Protein AF-A0A7C5RV62-F1 (afdb_monomer_lite)

Secondary structure (DSSP, 8-state):
--SPP---SSHHHHHHHHHHHHHHHHHH-TTEEEEEEEETT--BS---GGGBPPP-S-HHHHHHHB-SSB--TT-HHHHHHHTTTS-TTGGGSPTT--HHHHHHTT---B--HHHHT--EEEEEE-TTS-EEEEEEEEEEETTEEEEEEEEEEEPP-

Foldseek 3Di:
DVVDAADDPCLVVCAVVVQVVFVVVCVVPVQWPWKFFAFLLQFGSYTHQQQCDDDDVPCVCNVRNHDHRDHDNVDLVQNCLQCWPQDPLSSVADRVDDPVNSVVSVGDFFDDPVQQPTKDWDWDQDPVRFIKIKIWGFDDDPRGTGTIIMIMGTDDD

Sequence (157 aa):
FQPPKYATAYDAVVDLALSEEMEAVLRKEPRLVFALPIDLNTYAPMHNRAFCKDWTGIPERDLVGNRVKRFFWDQRVLVRGARVGLGATAERLPNMATRQQFLEAGCDLRESPRQREQFLVQTYARDTGEVMTVITVPLFVKGQRWGAALVGWKEEA

Organism: Thermomicrobium roseum (NCBI:txid500)

pLDDT: mean 93.65, std 6.75, range [48.12, 98.44]

Structure (mmCIF, N/CA/C/O backbone):
data_AF-A0A7C5RV62-F1
#
_entry.id   AF-A0A7C5RV62-F1
#
loop_
_atom_site.group_PDB
_atom_site.id
_atom_site.type_symbol
_atom_site.label_atom_id
_atom_site.label_alt_id
_atom_site.label_comp_id
_atom_site.label_asym_id
_atom_site.label_entity_id
_atom_site.label_seq_id
_atom_site.pdbx_PDB_ins_code
_atom_site.Cartn_x
_atom_site.Cartn_y
_atom_site.Cartn_z
_atom_site.occupancy
_atom_site.B_iso_or_equiv
_atom_site.auth_seq_id
_atom_site.auth_comp_id
_atom_site.auth_asym_id
_atom_site.auth_atom_id
_atom_site.pdbx_PDB_model_num
ATOM 1 N N . PHE A 1 1 ? 15.338 -14.639 -5.251 1.00 75.44 1 PHE A N 1
ATOM 2 C CA . PHE A 1 1 ? 14.916 -13.388 -5.911 1.00 75.44 1 PHE A CA 1
ATOM 3 C C . PHE A 1 1 ? 15.325 -12.221 -5.023 1.00 75.44 1 PHE A C 1
ATOM 5 O O . PHE A 1 1 ? 15.121 -12.317 -3.816 1.00 75.44 1 PHE A O 1
ATOM 12 N N . GLN A 1 2 ? 15.949 -11.182 -5.578 1.00 81.06 2 GLN A N 1
ATOM 13 C CA . GLN A 1 2 ? 16.294 -9.963 -4.844 1.00 81.06 2 GLN A CA 1
ATOM 14 C C . GLN A 1 2 ? 15.475 -8.804 -5.425 1.00 81.06 2 GLN A C 1
ATOM 16 O O . GLN A 1 2 ? 15.558 -8.574 -6.630 1.00 81.06 2 GLN A O 1
ATOM 21 N N . PRO A 1 3 ? 14.684 -8.083 -4.606 1.00 84.56 3 PRO A N 1
ATOM 22 C CA . PRO A 1 3 ? 14.396 -8.321 -3.179 1.00 84.56 3 PRO A CA 1
ATOM 23 C C . PRO A 1 3 ? 13.580 -9.611 -2.941 1.00 84.56 3 PRO A C 1
ATOM 25 O O . PRO A 1 3 ? 12.920 -10.061 -3.866 1.00 84.56 3 PRO A O 1
ATOM 28 N N . PRO A 1 4 ? 13.586 -10.217 -1.739 1.00 91.75 4 PRO A N 1
ATOM 29 C CA . PRO A 1 4 ? 12.868 -11.468 -1.453 1.00 91.75 4 PRO A CA 1
ATOM 30 C C . PRO A 1 4 ? 11.357 -11.407 -1.734 1.00 91.75 4 PRO A C 1
ATOM 32 O O . PRO A 1 4 ? 10.736 -10.341 -1.682 1.00 91.75 4 PRO A O 1
ATOM 35 N N . LYS A 1 5 ? 10.770 -12.580 -2.016 1.00 93.25 5 LYS A N 1
ATOM 36 C CA . LYS A 1 5 ? 9.319 -12.774 -2.139 1.00 93.25 5 LYS A CA 1
ATOM 37 C C . LYS A 1 5 ? 8.742 -13.343 -0.846 1.00 93.25 5 LYS A C 1
ATOM 39 O O . LYS A 1 5 ? 9.375 -14.178 -0.206 1.00 93.25 5 LYS A O 1
ATOM 44 N N . TYR A 1 6 ? 7.541 -12.907 -0.500 1.00 95.75 6 TYR A N 1
ATOM 45 C CA . TYR A 1 6 ? 6.823 -13.279 0.712 1.00 95.75 6 TYR A CA 1
ATOM 46 C C . TYR A 1 6 ? 5.426 -13.779 0.362 1.00 95.75 6 TYR A C 1
ATOM 48 O O . TYR A 1 6 ? 4.915 -13.502 -0.719 1.00 95.75 6 TYR A O 1
ATOM 56 N N . ALA A 1 7 ? 4.816 -14.500 1.292 1.00 96.12 7 ALA A N 1
ATOM 57 C CA . ALA A 1 7 ? 3.439 -14.949 1.188 1.00 96.12 7 ALA A CA 1
ATOM 58 C C . ALA A 1 7 ? 2.727 -14.730 2.523 1.00 96.12 7 ALA A C 1
ATOM 60 O O . ALA A 1 7 ? 3.362 -14.642 3.579 1.00 96.12 7 ALA A O 1
ATOM 61 N N . THR A 1 8 ? 1.402 -14.662 2.476 1.00 94.94 8 THR A N 1
ATOM 62 C CA . THR A 1 8 ? 0.549 -14.679 3.668 1.00 94.94 8 THR A CA 1
ATOM 63 C C . THR A 1 8 ? -0.415 -15.854 3.571 1.00 94.94 8 THR A C 1
ATOM 65 O O . THR A 1 8 ? -0.562 -16.466 2.522 1.00 94.94 8 THR A O 1
ATOM 68 N N . ALA A 1 9 ? -1.123 -16.177 4.652 1.00 95.56 9 ALA A N 1
ATOM 69 C CA . ALA A 1 9 ? -2.121 -17.249 4.607 1.00 95.56 9 ALA A CA 1
ATOM 70 C C . ALA A 1 9 ? -3.317 -16.948 3.676 1.00 95.56 9 ALA A C 1
ATOM 72 O O . ALA A 1 9 ? -4.103 -17.845 3.392 1.00 95.56 9 ALA A O 1
ATOM 73 N N . TYR A 1 10 ? -3.493 -15.693 3.245 1.00 94.06 10 TYR A N 1
ATOM 74 C CA . TYR A 1 10 ? -4.666 -15.251 2.486 1.00 94.06 10 TYR A CA 1
ATOM 75 C C . TYR A 1 10 ? -4.347 -14.784 1.066 1.00 94.06 10 TYR A C 1
ATOM 77 O O . TYR A 1 10 ? -5.269 -14.598 0.27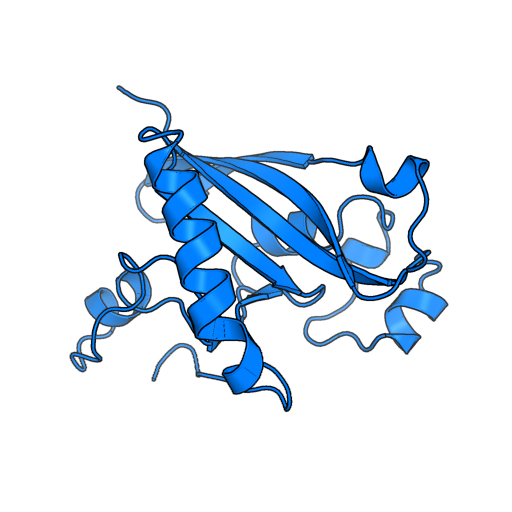7 1.00 94.06 10 TYR A O 1
ATOM 85 N N . ASP A 1 11 ? -3.085 -14.520 0.733 1.00 94.75 11 ASP A N 1
ATOM 86 C CA . ASP A 1 11 ? -2.759 -13.782 -0.484 1.00 94.75 11 ASP A CA 1
ATOM 87 C C . ASP A 1 11 ? -3.095 -14.554 -1.763 1.00 94.75 11 ASP A C 1
ATOM 89 O O . ASP A 1 11 ? -3.642 -13.954 -2.681 1.00 94.75 11 ASP A O 1
ATOM 93 N N . ALA A 1 12 ? -2.864 -15.867 -1.796 1.00 94.88 12 ALA A N 1
ATOM 94 C CA . ALA A 1 12 ? -3.232 -16.739 -2.914 1.00 94.88 12 ALA A CA 1
ATOM 95 C C . ALA A 1 12 ? -4.750 -16.794 -3.174 1.00 94.88 12 ALA A C 1
ATOM 97 O O . ALA A 1 12 ? -5.183 -17.168 -4.258 1.00 94.88 12 ALA A O 1
ATOM 98 N N . VAL A 1 13 ? -5.573 -16.432 -2.183 1.00 95.75 13 VAL A N 1
ATOM 99 C CA . VAL A 1 13 ? -7.038 -16.403 -2.321 1.00 95.75 13 VAL A CA 1
ATOM 100 C C . VAL A 1 13 ? -7.511 -15.100 -2.974 1.00 95.75 13 VAL A C 1
ATOM 102 O O . VAL A 1 13 ? -8.597 -15.060 -3.547 1.00 95.75 13 VAL A O 1
ATOM 105 N N . VAL A 1 14 ? -6.723 -14.023 -2.883 1.00 94.12 14 VAL A N 1
ATOM 106 C CA . VAL A 1 14 ? -7.161 -12.674 -3.279 1.00 94.12 14 VAL A CA 1
ATOM 107 C C . VAL A 1 14 ? -6.341 -12.055 -4.404 1.00 94.12 14 VAL A C 1
ATOM 109 O O . VAL A 1 14 ? -6.817 -11.117 -5.034 1.00 94.12 14 VAL A O 1
ATOM 112 N N . ASP A 1 15 ? -5.122 -12.524 -4.661 1.00 94.81 15 ASP A N 1
ATOM 113 C CA . ASP A 1 15 ? -4.173 -11.840 -5.541 1.00 94.81 15 ASP A CA 1
ATOM 114 C C . ASP A 1 15 ? -4.662 -11.690 -6.988 1.00 94.81 15 ASP A C 1
ATOM 116 O O . ASP A 1 15 ? -4.567 -10.591 -7.531 1.00 94.81 15 ASP A O 1
ATOM 120 N N . LEU A 1 16 ? -5.234 -12.732 -7.593 1.00 94.94 16 LEU A N 1
ATOM 121 C CA . LEU A 1 16 ? -5.758 -12.688 -8.960 1.00 94.94 16 LEU A CA 1
ATOM 122 C C . LEU A 1 16 ? -6.976 -11.769 -9.079 1.00 94.94 16 LEU A C 1
ATOM 124 O O . LEU A 1 16 ? -7.033 -10.944 -9.990 1.00 94.94 16 LEU A O 1
ATOM 128 N N . ALA A 1 17 ? -7.921 -11.876 -8.142 1.00 96.12 17 ALA A N 1
ATOM 129 C CA . ALA A 1 17 ? -9.116 -11.035 -8.129 1.00 96.12 17 ALA A CA 1
ATOM 130 C C . ALA A 1 17 ? -8.747 -9.557 -7.925 1.00 96.12 17 ALA A C 1
ATOM 132 O O . ALA A 1 17 ? -9.182 -8.698 -8.685 1.00 96.12 17 ALA A O 1
ATOM 133 N N . LEU A 1 18 ? -7.871 -9.263 -6.958 1.00 95.38 18 LEU A N 1
ATOM 134 C CA . LEU A 1 18 ? -7.352 -7.911 -6.745 1.00 95.38 18 LEU A CA 1
ATOM 135 C C . LEU A 1 18 ? -6.558 -7.406 -7.955 1.00 95.38 18 LEU A C 1
ATOM 137 O O . LEU A 1 18 ? -6.646 -6.225 -8.278 1.00 95.38 18 LEU A O 1
ATOM 141 N N . SER A 1 19 ? -5.809 -8.281 -8.633 1.00 96.12 19 SER A N 1
ATOM 142 C CA . SER A 1 19 ? -5.106 -7.943 -9.874 1.00 96.12 19 SER A CA 1
ATOM 143 C C . SER A 1 19 ? -6.051 -7.440 -10.947 1.00 96.12 19 SER A C 1
ATOM 145 O O . SER A 1 19 ? -5.852 -6.338 -11.455 1.00 96.12 19 SER A O 1
ATOM 147 N N . GLU A 1 20 ? -7.129 -8.167 -11.223 1.00 97.62 20 GLU A N 1
ATOM 148 C CA . GLU A 1 20 ? -8.088 -7.738 -12.238 1.00 97.62 20 GLU A CA 1
ATOM 149 C C . GLU A 1 20 ? -8.781 -6.414 -11.878 1.00 97.62 20 GLU A C 1
ATOM 151 O O . GLU A 1 20 ? -8.958 -5.563 -12.752 1.00 97.62 20 GLU A O 1
ATOM 156 N N . GLU A 1 21 ? -9.092 -6.182 -10.600 1.00 97.38 21 GLU A N 1
ATOM 157 C CA . GLU A 1 21 ? -9.661 -4.905 -10.148 1.00 97.38 21 GLU A CA 1
ATOM 158 C C . GLU A 1 21 ? -8.690 -3.732 -10.351 1.00 97.38 21 GLU A C 1
ATOM 160 O O . GLU A 1 21 ? -9.076 -2.676 -10.858 1.00 97.38 21 GLU A O 1
ATOM 165 N N . MET A 1 22 ? -7.407 -3.901 -10.017 1.00 97.69 22 MET A N 1
ATOM 166 C CA . MET A 1 22 ? -6.408 -2.844 -10.224 1.00 97.69 22 MET A CA 1
ATOM 167 C C . MET A 1 22 ? -6.142 -2.587 -11.711 1.00 97.69 22 MET A C 1
ATOM 169 O O . MET A 1 22 ? -5.877 -1.455 -12.112 1.00 97.69 22 MET A O 1
ATOM 173 N N . GLU A 1 23 ? -6.238 -3.613 -12.552 1.00 97.81 23 GLU A N 1
ATOM 174 C CA . GLU A 1 23 ? -6.173 -3.475 -14.010 1.00 97.81 23 GLU A CA 1
ATOM 175 C C . GLU A 1 23 ? -7.394 -2.723 -14.554 1.00 97.81 23 GLU A C 1
ATOM 177 O O . GLU A 1 23 ? -7.259 -1.872 -15.433 1.00 97.81 23 GLU A O 1
ATOM 182 N N . ALA A 1 24 ? -8.583 -2.972 -14.000 1.00 97.81 24 ALA A N 1
ATOM 183 C CA . ALA A 1 24 ? -9.789 -2.227 -14.343 1.00 97.81 24 ALA A CA 1
ATOM 184 C C . ALA A 1 24 ? -9.664 -0.733 -14.008 1.00 97.81 24 ALA A C 1
ATOM 186 O O . ALA A 1 24 ? -10.168 0.096 -14.767 1.00 97.81 24 ALA A O 1
ATOM 187 N N . VAL A 1 25 ? -8.968 -0.382 -12.922 1.00 97.50 25 VAL A N 1
ATOM 188 C CA . VAL A 1 25 ? -8.642 1.015 -12.592 1.00 97.50 25 VAL A CA 1
ATO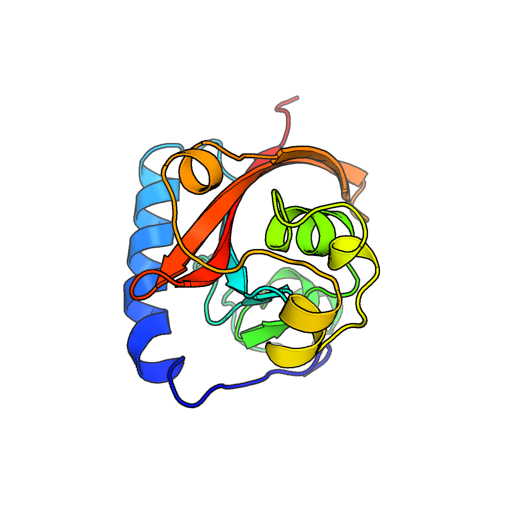M 189 C C . VAL A 1 25 ? -7.760 1.642 -13.675 1.00 97.50 25 VAL A C 1
ATOM 191 O O . VAL A 1 25 ? -8.091 2.721 -14.162 1.00 97.50 25 VAL A O 1
ATOM 194 N N . LEU A 1 26 ? -6.702 0.955 -14.121 1.00 97.19 26 LEU A N 1
ATOM 195 C CA . LEU A 1 26 ? -5.830 1.467 -15.190 1.00 97.19 26 LEU A CA 1
ATOM 196 C C . LEU A 1 26 ? -6.556 1.619 -16.531 1.00 97.19 26 LEU A C 1
ATOM 198 O O . LEU A 1 26 ? -6.316 2.577 -17.257 1.00 97.19 26 LEU A O 1
ATOM 202 N N . ARG A 1 27 ? -7.488 0.715 -16.855 1.00 97.25 27 ARG A N 1
ATOM 203 C CA . ARG A 1 27 ? -8.306 0.838 -18.074 1.00 97.25 27 ARG A CA 1
ATOM 204 C C . ARG A 1 27 ? -9.211 2.073 -18.062 1.00 97.25 27 ARG A C 1
ATOM 206 O O . ARG A 1 27 ? -9.530 2.585 -19.129 1.00 97.25 27 ARG A O 1
ATOM 213 N N . LYS A 1 28 ? -9.645 2.534 -16.883 1.00 97.31 28 LYS A N 1
ATOM 214 C CA . LYS A 1 28 ? -10.512 3.718 -16.736 1.00 97.31 28 LYS A CA 1
ATOM 215 C C . LYS A 1 28 ? -9.745 5.035 -16.820 1.00 97.31 28 LYS A C 1
ATOM 217 O O . LYS A 1 28 ? -10.315 6.020 -17.270 1.00 97.31 28 LYS A O 1
ATOM 222 N N . GLU A 1 29 ? -8.487 5.055 -16.392 1.00 96.00 29 GLU A N 1
ATOM 223 C CA . GLU A 1 29 ? -7.624 6.235 -16.456 1.00 96.00 29 GLU A CA 1
ATOM 224 C C . GLU A 1 29 ? -6.240 5.837 -16.996 1.00 96.00 29 GLU A C 1
ATOM 226 O O . GLU A 1 29 ? -5.354 5.469 -16.219 1.00 96.00 29 GLU A O 1
ATOM 231 N N . PRO A 1 30 ? -6.041 5.905 -18.327 1.00 91.38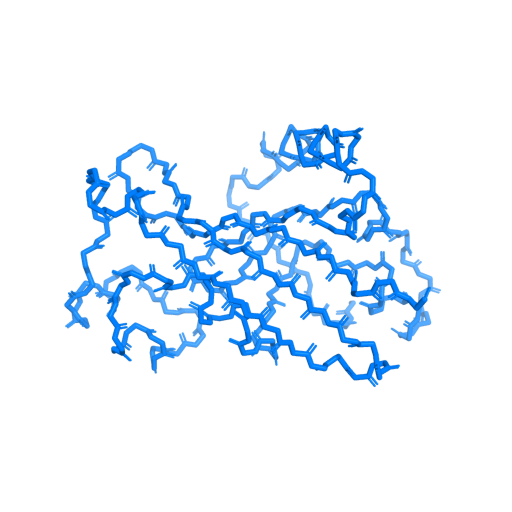 30 PRO A N 1
ATOM 232 C CA . PRO A 1 30 ? -4.800 5.487 -18.978 1.00 91.38 30 PRO A CA 1
ATOM 233 C C . PRO A 1 30 ? -3.552 6.281 -18.570 1.00 91.38 30 PRO A C 1
ATOM 235 O O . PRO A 1 30 ? -2.440 5.824 -18.830 1.00 91.38 30 PRO A O 1
ATOM 238 N N . ARG A 1 31 ? -3.705 7.452 -17.933 1.00 93.44 31 ARG A N 1
ATOM 239 C CA . ARG A 1 31 ? -2.569 8.231 -17.406 1.00 93.44 31 ARG A CA 1
ATOM 240 C C . ARG A 1 31 ? -1.970 7.621 -16.138 1.00 93.44 31 ARG A C 1
ATOM 242 O O . ARG A 1 31 ? -0.851 7.966 -15.754 1.00 93.44 31 ARG A O 1
ATOM 249 N N . LEU A 1 32 ? -2.692 6.718 -15.469 1.00 96.00 32 LEU A N 1
ATOM 250 C CA . LEU A 1 32 ? -2.155 5.994 -14.323 1.00 96.00 32 LEU A CA 1
ATOM 251 C C . LEU A 1 32 ? -1.077 5.005 -14.774 1.00 96.00 32 LEU A C 1
ATOM 253 O O . LEU A 1 32 ? -1.272 4.176 -15.657 1.00 96.00 32 LEU A O 1
ATOM 257 N N . VAL A 1 33 ? 0.058 5.049 -14.088 1.00 94.75 33 VAL A N 1
ATOM 258 C CA . VAL A 1 33 ? 1.168 4.107 -14.252 1.00 94.75 33 VAL A CA 1
ATOM 259 C C . VAL A 1 33 ? 0.918 2.829 -13.450 1.00 94.75 33 VAL A C 1
ATOM 261 O O . VAL A 1 33 ? 1.346 1.749 -13.856 1.00 94.75 33 VAL A O 1
ATOM 264 N N . PHE A 1 34 ? 0.260 2.936 -12.293 1.00 95.81 34 PHE A N 1
ATOM 265 C CA . PHE A 1 34 ? -0.083 1.787 -11.456 1.00 95.81 34 PHE A CA 1
ATOM 266 C C . PHE A 1 34 ? -1.270 2.069 -10.529 1.00 95.81 34 PHE A C 1
ATOM 268 O O . PHE A 1 34 ? -1.540 3.218 -10.174 1.00 95.81 34 PHE A O 1
ATOM 275 N N . ALA A 1 35 ? -1.918 0.988 -10.098 1.00 97.69 35 ALA A N 1
ATOM 276 C CA . ALA A 1 35 ? -2.880 0.915 -9.010 1.00 97.69 35 ALA A CA 1
ATOM 277 C C . ALA A 1 35 ? -2.485 -0.266 -8.106 1.00 97.69 35 ALA A C 1
ATOM 279 O O . ALA A 1 35 ? -2.316 -1.391 -8.577 1.00 97.69 35 ALA A O 1
ATOM 280 N N . LEU A 1 36 ? -2.265 -0.008 -6.818 1.00 97.56 36 LEU A N 1
ATOM 281 C CA . LEU A 1 36 ? -1.624 -0.966 -5.921 1.00 97.56 36 LEU A CA 1
ATOM 282 C C . LEU A 1 36 ? -2.222 -0.910 -4.509 1.00 97.56 36 LEU A C 1
ATOM 284 O O . LEU A 1 36 ? -2.137 0.132 -3.864 1.00 97.56 36 LEU A O 1
ATOM 288 N N . PRO A 1 37 ? -2.772 -2.012 -3.983 1.00 97.62 37 PRO A N 1
ATOM 289 C CA . PRO A 1 37 ? -3.028 -2.178 -2.562 1.00 97.62 37 PRO A CA 1
ATOM 290 C C . PRO A 1 37 ? -1.769 -2.672 -1.833 1.00 97.62 37 PRO A C 1
ATOM 292 O O . PRO A 1 37 ? -1.136 -3.641 -2.254 1.00 97.62 37 PRO A O 1
ATOM 295 N N . ILE A 1 38 ? -1.439 -2.037 -0.708 1.00 98.12 38 ILE A N 1
ATOM 296 C CA . ILE A 1 38 ? -0.375 -2.463 0.210 1.00 98.12 38 ILE A CA 1
ATOM 297 C C . ILE A 1 38 ? -0.860 -2.479 1.658 1.00 98.12 38 ILE A C 1
ATOM 299 O O . ILE A 1 38 ? -1.666 -1.634 2.043 1.00 98.12 38 ILE A O 1
ATOM 303 N N . ASP A 1 39 ? -0.345 -3.394 2.477 1.00 97.88 39 ASP A N 1
ATOM 304 C CA . ASP A 1 39 ? -0.652 -3.416 3.912 1.00 97.88 39 ASP A CA 1
ATOM 305 C C . ASP A 1 39 ? 0.064 -2.282 4.691 1.00 97.88 39 ASP A C 1
ATOM 307 O O . ASP A 1 39 ? 0.858 -1.516 4.136 1.00 97.88 39 ASP A O 1
ATOM 311 N N . LEU A 1 40 ? -0.184 -2.168 6.002 1.00 98.00 40 LEU A N 1
ATOM 312 C CA . LEU A 1 40 ? 0.467 -1.172 6.882 1.00 98.00 40 LEU A CA 1
ATOM 313 C C . LEU A 1 40 ? 2.004 -1.268 6.959 1.00 98.00 40 LEU A C 1
ATOM 315 O O . LEU A 1 40 ? 2.664 -0.336 7.433 1.00 98.00 40 LEU A O 1
ATOM 319 N N . ASN A 1 41 ? 2.572 -2.390 6.523 1.00 97.69 41 ASN A N 1
ATOM 320 C CA . ASN A 1 41 ? 4.003 -2.649 6.436 1.00 97.69 41 ASN A CA 1
ATOM 321 C C . ASN A 1 41 ? 4.525 -2.575 5.000 1.00 97.69 41 ASN A C 1
ATOM 323 O O . ASN A 1 41 ? 5.702 -2.860 4.782 1.00 97.69 41 ASN A O 1
ATOM 327 N N . THR A 1 42 ? 3.696 -2.132 4.050 1.00 97.44 42 THR A N 1
ATOM 328 C CA . THR A 1 42 ? 3.964 -2.022 2.610 1.00 97.44 42 THR A CA 1
ATOM 329 C C . THR A 1 42 ? 4.082 -3.354 1.863 1.00 97.44 42 THR A C 1
ATOM 331 O O . THR A 1 42 ? 4.690 -3.406 0.795 1.00 97.44 42 THR A O 1
ATOM 334 N N . TYR A 1 43 ? 3.509 -4.439 2.388 1.00 97.62 43 TYR A N 1
ATOM 335 C CA . TYR A 1 43 ? 3.392 -5.694 1.647 1.00 97.62 43 TYR A CA 1
ATOM 336 C C . TYR A 1 43 ? 2.407 -5.544 0.490 1.00 97.62 43 TYR A C 1
ATOM 338 O O . TYR A 1 43 ? 1.250 -5.191 0.717 1.00 97.62 43 TYR A O 1
ATOM 346 N N . ALA A 1 44 ? 2.834 -5.884 -0.725 1.00 97.06 44 ALA A N 1
ATOM 347 C CA . ALA A 1 44 ? 1.955 -6.005 -1.882 1.00 97.06 44 ALA A CA 1
ATOM 348 C C . ALA A 1 44 ? 1.680 -7.483 -2.218 1.00 97.06 44 ALA A C 1
ATOM 350 O O . ALA A 1 44 ? 2.589 -8.175 -2.697 1.00 97.06 44 ALA A O 1
ATOM 351 N N . PRO A 1 45 ? 0.441 -7.980 -2.030 1.00 96.50 45 PRO A N 1
ATOM 352 C CA . PRO A 1 45 ? 0.079 -9.356 -2.377 1.00 96.50 45 PRO A CA 1
ATOM 353 C C . PRO A 1 45 ? -0.026 -9.582 -3.892 1.00 96.50 45 PRO A C 1
ATOM 355 O O . PRO A 1 45 ? 0.111 -10.714 -4.347 1.00 96.50 45 PRO A O 1
ATOM 358 N N . MET A 1 46 ? -0.262 -8.522 -4.668 1.00 95.94 46 MET A N 1
ATOM 359 C CA . MET A 1 46 ? -0.328 -8.519 -6.130 1.00 95.94 46 MET A CA 1
ATOM 360 C C . MET A 1 46 ? 0.304 -7.232 -6.685 1.00 95.94 46 MET A C 1
ATOM 362 O O . MET A 1 46 ? 0.684 -6.346 -5.921 1.00 95.94 46 MET A O 1
ATOM 366 N N . HIS A 1 47 ? 0.419 -7.119 -8.007 1.00 96.50 47 HIS A N 1
ATOM 367 C CA . HIS A 1 47 ? 0.640 -5.842 -8.690 1.00 96.50 47 HIS A CA 1
ATOM 368 C C . HIS A 1 47 ? -0.040 -5.884 -10.071 1.00 96.50 47 HIS A C 1
ATOM 370 O O . HIS A 1 47 ? -0.405 -6.962 -10.538 1.00 96.50 47 HIS A O 1
ATOM 376 N N . ASN A 1 48 ? -0.222 -4.731 -10.727 1.00 96.75 48 ASN A N 1
ATOM 377 C CA . ASN A 1 48 ? -0.593 -4.677 -12.147 1.00 96.75 48 ASN A CA 1
ATOM 378 C C . ASN A 1 48 ? 0.311 -5.568 -13.015 1.00 96.75 48 ASN A C 1
ATOM 380 O O . ASN A 1 48 ? 1.514 -5.670 -12.756 1.00 96.75 48 ASN A O 1
ATOM 384 N N . ARG A 1 49 ? -0.238 -6.118 -14.103 1.00 95.69 49 ARG A N 1
ATOM 385 C CA . ARG A 1 49 ? 0.414 -7.072 -15.023 1.00 95.69 49 ARG A CA 1
ATOM 386 C C . ARG A 1 49 ? 1.746 -6.572 -15.577 1.00 95.69 49 ARG A C 1
ATOM 388 O O . ARG A 1 49 ? 2.663 -7.360 -15.815 1.00 95.69 49 ARG A O 1
ATOM 395 N N . ALA A 1 50 ? 1.875 -5.259 -15.772 1.00 94.31 50 ALA A N 1
ATOM 396 C CA . ALA A 1 50 ? 3.120 -4.628 -16.207 1.00 94.31 50 ALA A CA 1
ATOM 397 C C . ALA A 1 50 ? 4.304 -4.920 -15.262 1.00 94.31 50 ALA A C 1
ATOM 399 O O . ALA A 1 50 ? 5.441 -4.984 -15.722 1.00 94.31 50 ALA A O 1
ATOM 400 N N . PHE A 1 51 ? 4.028 -5.173 -13.979 1.00 94.50 51 PHE A N 1
ATOM 401 C CA . PHE A 1 51 ? 5.009 -5.422 -12.921 1.00 94.50 51 PHE A CA 1
ATOM 402 C C . PHE A 1 51 ? 4.955 -6.862 -12.379 1.00 94.50 51 PHE A C 1
ATOM 404 O O . PHE A 1 51 ? 5.389 -7.130 -11.253 1.00 94.50 51 PHE A O 1
ATOM 411 N N . CYS A 1 52 ? 4.413 -7.793 -13.167 1.00 94.25 52 CYS A N 1
ATOM 412 C CA . CYS A 1 52 ? 4.368 -9.227 -12.875 1.00 94.25 52 CYS A CA 1
ATOM 413 C C . CYS A 1 52 ? 5.094 -10.040 -13.958 1.00 94.25 52 CYS A C 1
ATOM 415 O O . CYS A 1 52 ? 4.588 -11.064 -14.403 1.00 94.25 52 CYS A O 1
ATOM 417 N N . LYS A 1 53 ? 6.249 -9.561 -14.436 1.00 94.06 53 LYS A N 1
ATOM 418 C CA . LYS A 1 53 ? 7.051 -10.263 -15.448 1.00 94.06 53 LYS A CA 1
ATOM 419 C C . LYS A 1 53 ? 7.745 -11.492 -14.865 1.00 94.06 53 LYS A C 1
ATOM 421 O O . LYS A 1 53 ? 8.084 -11.507 -13.679 1.00 94.06 53 LYS A O 1
ATOM 426 N N . ASP A 1 54 ? 7.977 -12.488 -15.714 1.00 90.69 54 ASP A N 1
ATOM 427 C CA . ASP A 1 54 ? 8.719 -13.690 -15.347 1.00 90.69 54 ASP A CA 1
ATOM 428 C C . ASP A 1 54 ? 10.129 -13.358 -14.866 1.00 90.69 54 ASP A C 1
ATOM 430 O O . ASP A 1 54 ? 10.724 -12.340 -15.229 1.00 90.69 54 ASP A O 1
ATOM 434 N N . TRP A 1 55 ? 10.655 -14.240 -14.022 1.00 86.56 55 TRP A N 1
ATOM 435 C CA . TRP A 1 55 ? 11.997 -14.101 -13.489 1.00 86.56 55 TRP A CA 1
ATOM 436 C C . TRP A 1 55 ? 13.032 -14.416 -14.576 1.00 86.56 55 TRP A C 1
ATOM 438 O O . TRP A 1 55 ? 13.082 -15.529 -15.091 1.00 86.56 55 TRP A O 1
ATOM 448 N N . THR A 1 56 ? 13.867 -13.429 -14.904 1.00 90.31 56 THR A N 1
ATOM 449 C CA . THR A 1 56 ? 14.885 -13.538 -15.958 1.00 90.31 56 THR A CA 1
ATOM 450 C C . THR A 1 56 ? 16.280 -13.891 -15.440 1.00 90.31 56 THR A C 1
ATOM 452 O O . THR A 1 56 ? 17.127 -14.315 -16.221 1.00 90.31 56 THR A O 1
ATOM 455 N N . GLY A 1 57 ? 16.542 -13.696 -14.143 1.00 89.44 57 GLY A N 1
ATOM 456 C CA . GLY A 1 57 ? 17.869 -13.847 -13.539 1.00 89.44 57 GLY A CA 1
ATOM 457 C C . GLY A 1 57 ? 18.747 -12.598 -13.656 1.00 89.44 57 GLY A C 1
ATOM 458 O O . GLY A 1 57 ? 19.837 -12.583 -13.091 1.00 89.44 57 GLY A O 1
ATOM 459 N N . ILE A 1 58 ? 18.282 -11.557 -14.356 1.00 90.62 58 ILE A N 1
ATOM 460 C CA . ILE A 1 58 ? 18.982 -10.282 -14.546 1.00 90.62 58 ILE A CA 1
ATOM 461 C C . ILE A 1 58 ? 18.431 -9.278 -13.518 1.00 90.62 58 ILE A C 1
ATOM 463 O O . ILE A 1 58 ? 17.294 -8.819 -13.689 1.00 90.62 58 ILE A O 1
ATOM 467 N N . PRO A 1 59 ? 19.198 -8.912 -12.469 1.00 88.62 59 PRO A N 1
ATOM 468 C CA . PRO A 1 59 ? 18.689 -8.147 -11.329 1.00 88.62 59 PRO A CA 1
ATOM 469 C C . PRO A 1 59 ? 17.972 -6.848 -11.702 1.00 88.62 59 PRO A C 1
ATOM 471 O O . PRO A 1 59 ? 16.917 -6.547 -11.151 1.00 88.62 59 PRO A O 1
ATOM 474 N N . GLU A 1 60 ? 18.494 -6.096 -12.667 1.00 87.44 60 GLU A N 1
ATOM 475 C CA . GLU A 1 60 ? 17.951 -4.798 -13.076 1.00 87.44 60 GLU A CA 1
ATOM 476 C C . GLU A 1 60 ? 16.582 -4.952 -13.749 1.00 87.44 60 GLU A C 1
ATOM 478 O O . GLU A 1 60 ? 15.658 -4.176 -13.497 1.00 87.44 60 GLU A O 1
ATOM 483 N N . ARG A 1 61 ? 16.424 -5.993 -14.579 1.00 88.31 61 ARG A N 1
ATOM 484 C CA . ARG A 1 61 ? 15.151 -6.310 -15.243 1.00 88.31 61 ARG A CA 1
ATOM 485 C C . ARG A 1 61 ? 14.132 -6.837 -14.248 1.00 88.31 61 ARG A C 1
ATOM 487 O O . ARG A 1 61 ? 12.972 -6.432 -14.273 1.00 88.31 61 ARG A O 1
ATOM 494 N N . ASP A 1 62 ? 14.581 -7.707 -13.360 1.00 89.94 62 ASP A N 1
ATOM 495 C CA . ASP A 1 62 ? 13.759 -8.354 -12.351 1.00 89.94 62 ASP A CA 1
ATOM 496 C C . ASP A 1 62 ? 13.231 -7.347 -11.314 1.00 89.94 62 ASP A C 1
ATOM 498 O O . ASP A 1 62 ? 12.049 -7.370 -10.959 1.00 89.94 62 ASP A O 1
ATOM 502 N N . LEU A 1 63 ? 14.074 -6.407 -10.872 1.00 87.62 63 LEU A N 1
ATOM 503 C CA . LEU A 1 63 ? 13.724 -5.381 -9.888 1.00 87.62 63 LEU A CA 1
ATOM 504 C C . LEU A 1 63 ? 12.576 -4.479 -10.364 1.00 87.62 63 LEU A C 1
ATOM 506 O O . LEU A 1 63 ? 11.683 -4.149 -9.567 1.00 87.62 63 LEU A O 1
ATOM 510 N N . VAL A 1 64 ? 12.608 -4.098 -11.647 1.00 88.06 64 VAL A N 1
ATOM 511 C CA . VAL A 1 64 ? 11.624 -3.220 -12.299 1.00 88.06 64 VAL A CA 1
ATOM 512 C C . VAL A 1 64 ? 10.398 -4.008 -12.764 1.00 88.06 64 VAL A C 1
ATOM 514 O O . VAL A 1 64 ? 9.268 -3.585 -12.519 1.00 88.06 64 VAL A O 1
ATOM 517 N N . GLY A 1 65 ? 10.610 -5.158 -13.406 1.00 90.75 65 GLY A N 1
ATOM 518 C CA . GLY A 1 65 ? 9.567 -5.951 -14.054 1.00 90.75 65 GLY A CA 1
ATOM 519 C C . GLY A 1 65 ? 8.772 -6.855 -13.114 1.00 90.75 65 GLY A C 1
ATOM 520 O O . GLY A 1 65 ? 7.658 -7.239 -13.462 1.00 90.75 65 GLY A O 1
ATOM 521 N N . ASN A 1 66 ? 9.290 -7.184 -11.926 1.00 93.06 66 ASN A N 1
ATOM 522 C CA . ASN A 1 66 ? 8.616 -8.072 -10.981 1.00 93.06 66 ASN A CA 1
ATOM 523 C C . ASN A 1 66 ? 8.544 -7.471 -9.562 1.00 93.06 66 ASN A C 1
ATOM 525 O O . ASN A 1 66 ? 9.426 -7.617 -8.704 1.00 93.06 66 ASN A O 1
ATOM 529 N N . ARG A 1 67 ? 7.416 -6.811 -9.289 1.00 93.56 67 ARG A N 1
ATOM 530 C CA . ARG A 1 67 ? 7.154 -6.054 -8.054 1.00 93.56 67 ARG A CA 1
ATOM 531 C C . ARG A 1 67 ? 6.036 -6.645 -7.191 1.00 93.56 67 ARG A C 1
ATOM 533 O O . ARG A 1 67 ? 5.569 -5.987 -6.271 1.00 93.56 67 ARG A O 1
ATOM 540 N N . VAL A 1 68 ? 5.637 -7.885 -7.464 1.00 93.25 68 VAL A N 1
ATOM 541 C CA . VAL A 1 68 ? 4.601 -8.626 -6.724 1.00 93.25 68 VAL A CA 1
ATOM 542 C C . VAL A 1 68 ? 5.185 -9.368 -5.513 1.00 93.25 68 VAL A C 1
ATOM 544 O O . VAL A 1 68 ? 6.391 -9.631 -5.489 1.00 93.25 68 VAL A O 1
ATOM 547 N N . LYS A 1 69 ? 4.355 -9.715 -4.518 1.00 95.25 69 LYS A N 1
ATOM 548 C CA . LYS A 1 69 ? 4.715 -10.550 -3.355 1.00 95.25 69 LYS A CA 1
ATOM 549 C C . LYS A 1 69 ? 5.923 -10.021 -2.578 1.00 95.25 69 LYS A C 1
ATOM 551 O O . LYS A 1 69 ? 6.784 -10.793 -2.170 1.00 95.25 69 LYS A O 1
ATOM 556 N N . ARG A 1 70 ? 6.053 -8.703 -2.416 1.00 94.94 70 ARG A N 1
ATOM 557 C CA . ARG A 1 70 ? 7.212 -8.084 -1.751 1.00 94.94 70 ARG A CA 1
ATOM 558 C C . ARG A 1 70 ? 6.812 -6.902 -0.879 1.00 94.94 70 ARG A C 1
ATOM 560 O O . ARG A 1 70 ? 5.715 -6.370 -1.020 1.00 94.94 70 ARG A O 1
ATOM 567 N N . PHE A 1 71 ? 7.730 -6.491 -0.014 1.00 96.12 71 PHE A N 1
ATOM 568 C CA . PHE A 1 71 ? 7.645 -5.238 0.732 1.00 96.12 71 PHE A CA 1
ATOM 569 C C . PHE A 1 71 ? 8.335 -4.093 -0.020 1.00 96.12 71 PHE A C 1
ATOM 571 O O . PHE A 1 71 ? 9.225 -4.337 -0.839 1.00 96.12 71 PHE A O 1
ATOM 578 N N . PHE A 1 72 ? 7.957 -2.853 0.295 1.00 94.50 72 PHE A N 1
ATOM 579 C CA . PHE A 1 72 ? 8.548 -1.628 -0.259 1.00 94.50 72 PHE A CA 1
ATOM 580 C C . PHE A 1 72 ? 9.111 -0.712 0.839 1.00 94.50 72 PHE A C 1
ATOM 582 O O . PHE A 1 72 ? 8.844 0.490 0.877 1.00 94.50 72 PHE A O 1
ATOM 589 N N . TRP A 1 73 ? 9.881 -1.282 1.766 1.00 92.88 73 TRP A N 1
ATOM 590 C CA . TRP A 1 73 ? 10.463 -0.556 2.904 1.00 92.88 73 TRP A CA 1
ATOM 591 C C . TRP A 1 73 ? 11.451 0.549 2.510 1.00 92.88 73 TRP A C 1
ATOM 593 O O . TRP A 1 73 ? 11.654 1.511 3.255 1.00 92.88 73 TRP A O 1
ATOM 603 N N . ASP A 1 74 ? 12.067 0.393 1.343 1.00 89.19 74 ASP A N 1
ATOM 604 C CA . ASP A 1 74 ? 12.943 1.355 0.683 1.00 89.19 74 ASP A CA 1
ATOM 605 C C . ASP A 1 74 ? 12.175 2.587 0.175 1.00 89.19 74 ASP A C 1
ATOM 607 O O . ASP A 1 74 ? 12.738 3.673 0.061 1.00 89.19 74 ASP A O 1
ATOM 611 N N . GLN A 1 75 ? 10.865 2.467 -0.052 1.00 91.19 75 GLN A N 1
ATOM 612 C CA . GLN A 1 75 ? 10.037 3.535 -0.609 1.00 91.19 75 GLN A CA 1
ATOM 613 C C . GLN A 1 75 ? 9.311 4.284 0.506 1.00 91.19 75 GLN A C 1
ATOM 615 O O . GLN A 1 75 ? 8.157 4.004 0.834 1.00 91.19 75 GLN A O 1
ATOM 620 N N . ARG A 1 76 ? 9.974 5.298 1.076 1.00 91.50 76 ARG A N 1
ATOM 621 C CA . ARG A 1 76 ? 9.415 6.134 2.159 1.00 91.50 76 ARG A CA 1
ATOM 622 C C . ARG A 1 76 ? 8.040 6.722 1.836 1.00 91.50 76 ARG A C 1
ATOM 624 O O . ARG A 1 76 ? 7.188 6.786 2.717 1.00 91.50 76 ARG A O 1
ATOM 631 N N . VAL A 1 77 ? 7.804 7.076 0.574 1.00 94.19 77 VAL A N 1
ATOM 632 C CA . VAL A 1 77 ? 6.504 7.553 0.078 1.00 94.19 77 VAL A CA 1
ATOM 633 C C . VAL A 1 77 ? 5.400 6.514 0.296 1.00 94.19 77 VAL A C 1
ATOM 635 O O . VAL A 1 77 ? 4.307 6.872 0.736 1.00 94.19 77 VAL A O 1
ATOM 638 N N . LEU A 1 78 ? 5.689 5.229 0.057 1.00 95.25 78 LEU A N 1
ATOM 639 C CA . LEU A 1 78 ? 4.747 4.129 0.278 1.00 95.25 78 LEU A CA 1
ATOM 640 C C . LEU A 1 78 ? 4.563 3.824 1.765 1.00 95.25 78 LEU A C 1
ATOM 642 O O . LEU A 1 78 ? 3.436 3.591 2.186 1.00 95.25 78 LEU A O 1
ATOM 646 N N . VAL A 1 79 ? 5.626 3.881 2.573 1.00 95.75 79 VAL A N 1
ATOM 647 C CA . VAL A 1 79 ? 5.526 3.693 4.035 1.00 95.75 79 VAL A CA 1
ATOM 648 C C . VAL A 1 79 ? 4.614 4.751 4.655 1.00 95.75 79 VAL A C 1
ATOM 650 O O . VAL A 1 79 ? 3.688 4.423 5.400 1.00 95.75 79 VAL A O 1
ATOM 653 N N . ARG A 1 80 ? 4.833 6.020 4.300 1.00 95.94 80 ARG A N 1
ATOM 654 C CA . ARG A 1 80 ? 3.996 7.135 4.746 1.00 95.94 80 ARG A CA 1
ATOM 655 C C . ARG A 1 80 ? 2.561 7.009 4.230 1.00 95.94 80 ARG A C 1
ATOM 657 O O . ARG A 1 80 ? 1.618 7.166 4.999 1.00 95.94 80 ARG A O 1
ATOM 664 N N . GLY A 1 81 ? 2.393 6.654 2.954 1.00 97.12 81 GLY A N 1
ATOM 665 C CA . GLY A 1 81 ? 1.085 6.427 2.337 1.00 97.12 81 GLY A CA 1
ATOM 666 C C . GLY A 1 81 ? 0.285 5.313 3.017 1.00 97.12 81 GLY A C 1
ATOM 667 O O . GLY A 1 81 ? -0.863 5.527 3.401 1.00 97.12 81 GLY A O 1
ATOM 668 N N . ALA A 1 82 ? 0.893 4.146 3.250 1.00 97.94 82 ALA A N 1
ATOM 669 C CA . ALA A 1 82 ? 0.250 3.007 3.911 1.00 97.94 82 ALA A CA 1
ATOM 670 C C . ALA A 1 82 ? -0.359 3.386 5.272 1.00 97.94 82 ALA A C 1
ATOM 672 O O . ALA A 1 82 ? -1.420 2.885 5.659 1.00 97.94 82 ALA A O 1
ATOM 673 N N . ARG A 1 83 ? 0.292 4.315 5.979 1.00 97.50 83 ARG A N 1
ATOM 674 C CA . ARG A 1 83 ? -0.044 4.740 7.343 1.00 97.50 83 ARG A CA 1
ATOM 675 C C . ARG A 1 83 ? -0.760 6.097 7.404 1.00 97.50 83 ARG A C 1
ATOM 677 O O . ARG A 1 83 ? -0.906 6.654 8.492 1.00 97.50 83 ARG A O 1
ATOM 684 N N . VAL A 1 84 ? -1.255 6.608 6.271 1.00 96.81 84 VAL A N 1
ATOM 685 C CA . VAL A 1 84 ? -2.032 7.857 6.217 1.00 96.81 84 VAL A CA 1
ATOM 686 C C . VAL A 1 84 ? -3.191 7.836 7.221 1.00 96.81 84 VAL A C 1
ATOM 688 O O . VAL A 1 84 ? -3.889 6.830 7.371 1.00 96.81 84 VAL A O 1
ATOM 691 N N . GLY A 1 85 ? -3.376 8.948 7.936 1.00 95.31 85 GLY A N 1
ATOM 692 C CA . GLY A 1 85 ? -4.453 9.110 8.914 1.00 95.31 85 GLY A CA 1
ATOM 693 C C . GLY A 1 85 ? -4.243 8.393 10.255 1.00 95.31 85 GLY A C 1
ATOM 694 O O . GLY A 1 85 ? -5.094 8.526 11.130 1.00 95.31 85 GLY A O 1
ATOM 695 N N . LEU A 1 86 ? -3.129 7.671 10.452 1.00 96.31 86 LEU A N 1
ATOM 696 C CA . LEU A 1 86 ? -2.810 6.983 11.717 1.00 96.31 86 LEU A CA 1
ATOM 697 C C . LEU A 1 86 ? -1.947 7.815 12.683 1.00 96.31 86 LEU A C 1
ATOM 699 O O . LEU A 1 86 ? -1.620 7.355 13.773 1.00 96.31 86 LEU A O 1
ATOM 703 N N . GLY A 1 87 ? -1.593 9.044 12.302 1.00 91.75 87 GLY A N 1
ATOM 704 C CA . GLY A 1 87 ? -0.776 9.954 13.106 1.00 91.75 87 GLY A CA 1
ATOM 705 C C . GLY A 1 87 ? 0.736 9.767 12.925 1.00 91.75 87 GLY A C 1
ATOM 706 O O . GLY A 1 87 ? 1.218 8.757 12.417 1.00 91.75 87 GLY A O 1
ATOM 707 N N . ALA A 1 88 ? 1.510 10.765 13.362 1.00 89.94 88 ALA A N 1
ATOM 708 C CA . ALA A 1 88 ? 2.956 10.846 13.113 1.00 89.94 88 ALA A CA 1
ATOM 709 C C . ALA A 1 88 ? 3.792 9.763 13.827 1.00 89.94 88 ALA A C 1
ATOM 711 O O . ALA A 1 88 ? 4.951 9.531 13.479 1.00 89.94 88 ALA A O 1
ATOM 712 N N . THR A 1 89 ? 3.251 9.115 14.860 1.00 93.75 89 THR A N 1
ATOM 713 C CA . THR A 1 89 ? 3.916 7.981 15.524 1.00 93.75 89 THR A CA 1
ATOM 714 C C . THR A 1 89 ? 3.876 6.738 14.639 1.00 93.75 89 THR A C 1
ATOM 716 O O . THR A 1 89 ? 4.857 6.001 14.586 1.00 93.75 89 THR A O 1
ATOM 719 N N . ALA A 1 90 ? 2.794 6.548 13.873 1.00 95.25 90 ALA A N 1
ATOM 720 C CA . ALA A 1 90 ? 2.652 5.413 12.971 1.00 95.25 90 ALA A CA 1
ATOM 721 C C . ALA A 1 90 ? 3.775 5.385 11.930 1.00 95.25 90 ALA A C 1
ATOM 723 O O . ALA A 1 90 ? 4.356 4.335 11.693 1.00 95.25 90 ALA A O 1
ATOM 724 N N . GLU A 1 91 ? 4.147 6.529 11.350 1.00 90.62 91 GLU A N 1
ATOM 725 C CA . GLU A 1 91 ? 5.241 6.624 10.368 1.00 90.62 91 GLU A CA 1
ATOM 726 C C . GLU A 1 91 ? 6.606 6.186 10.931 1.00 90.62 91 GLU A C 1
ATOM 728 O O . GLU A 1 91 ? 7.463 5.731 10.178 1.00 90.62 91 GLU A O 1
ATOM 733 N N . ARG A 1 92 ? 6.797 6.280 12.253 1.00 92.00 92 ARG A N 1
ATOM 734 C CA . ARG A 1 92 ? 8.051 5.948 12.947 1.00 92.00 92 ARG A CA 1
ATOM 735 C C . ARG A 1 92 ? 8.130 4.506 13.440 1.00 92.00 92 ARG A C 1
ATOM 737 O O . ARG A 1 92 ? 9.198 4.079 13.871 1.00 92.00 92 ARG A O 1
ATOM 744 N N . LEU A 1 93 ? 7.029 3.756 13.380 1.00 96.88 93 LEU A N 1
ATOM 745 C CA . LEU A 1 93 ? 7.047 2.337 13.721 1.00 96.88 93 LEU A CA 1
ATOM 746 C C . LEU A 1 93 ? 7.976 1.566 12.771 1.00 96.88 93 LEU A C 1
ATOM 748 O O . LEU A 1 93 ? 8.039 1.897 11.582 1.00 96.88 93 LEU A O 1
ATOM 752 N N . PRO A 1 94 ? 8.668 0.523 13.260 1.00 96.31 94 PRO A N 1
ATOM 753 C CA . PRO A 1 94 ? 9.578 -0.255 12.434 1.00 96.31 94 PRO A CA 1
ATOM 754 C C . PRO A 1 94 ? 8.851 -0.945 11.269 1.00 96.31 94 PRO A C 1
ATOM 756 O O . PRO A 1 94 ? 7.618 -1.031 11.210 1.00 96.31 94 PRO A O 1
ATOM 759 N N . ASN A 1 95 ? 9.637 -1.456 10.324 1.00 94.31 95 ASN A N 1
ATOM 760 C CA . ASN A 1 95 ? 9.132 -2.409 9.341 1.00 94.31 95 ASN A CA 1
ATOM 761 C C . ASN A 1 95 ? 8.635 -3.665 10.063 1.00 94.31 95 ASN A C 1
ATOM 763 O O . ASN A 1 95 ? 9.183 -4.032 11.102 1.00 94.31 95 ASN A O 1
ATOM 767 N N . MET A 1 96 ? 7.630 -4.336 9.498 1.00 94.94 96 MET A N 1
ATOM 768 C CA . MET A 1 96 ? 7.002 -5.514 10.113 1.00 94.94 96 MET A CA 1
ATOM 769 C C . MET A 1 96 ? 6.400 -5.230 11.498 1.00 94.94 96 MET A C 1
ATOM 771 O O . MET A 1 96 ? 6.290 -6.135 12.325 1.00 94.94 96 MET A O 1
ATOM 775 N N . ALA A 1 97 ? 5.987 -3.984 11.753 1.00 97.69 97 ALA A N 1
ATOM 776 C CA . ALA A 1 97 ? 5.294 -3.634 12.980 1.00 97.69 97 ALA A CA 1
ATOM 777 C C . ALA A 1 97 ? 4.021 -4.474 13.118 1.00 97.69 97 ALA A C 1
ATOM 779 O O . ALA A 1 97 ? 3.216 -4.600 12.185 1.00 97.69 97 ALA A O 1
ATOM 780 N N . THR A 1 98 ? 3.849 -5.060 14.296 1.00 97.75 98 THR A N 1
ATOM 781 C CA . THR A 1 98 ? 2.674 -5.857 14.621 1.00 97.75 98 THR A CA 1
ATOM 782 C C . THR A 1 98 ? 1.475 -4.949 14.835 1.00 97.75 98 THR A C 1
ATOM 784 O O . THR A 1 98 ? 1.598 -3.779 15.203 1.00 97.75 98 THR A O 1
ATOM 787 N N . ARG A 1 99 ? 0.277 -5.511 14.676 1.00 96.88 99 ARG A N 1
ATOM 788 C CA . ARG A 1 99 ? -0.967 -4.807 14.994 1.00 96.88 99 ARG A CA 1
ATOM 789 C C . ARG A 1 99 ? -0.958 -4.232 16.415 1.00 96.88 99 ARG A C 1
ATOM 791 O O . ARG A 1 99 ? -1.415 -3.113 16.608 1.00 96.88 99 ARG A O 1
ATOM 798 N N . GLN A 1 100 ? -0.412 -4.973 17.376 1.00 98.06 100 GLN A N 1
ATOM 799 C CA . GLN A 1 100 ? -0.314 -4.539 18.767 1.00 98.06 100 GLN A CA 1
ATOM 800 C C . GLN A 1 100 ? 0.554 -3.280 18.911 1.00 98.06 100 GLN A C 1
ATOM 802 O O . GLN A 1 100 ? 0.134 -2.328 19.557 1.00 98.06 100 GLN A O 1
ATOM 807 N N . GLN A 1 101 ? 1.691 -3.215 18.214 1.00 98.44 101 GLN A N 1
ATOM 808 C CA . GLN A 1 101 ? 2.561 -2.032 18.226 1.00 98.44 101 GLN A CA 1
ATOM 809 C C . GLN A 1 101 ? 1.884 -0.792 17.624 1.00 98.44 101 GLN A C 1
ATOM 811 O O . GLN A 1 101 ? 2.099 0.318 18.103 1.00 98.44 101 GLN A O 1
ATOM 816 N N . PHE A 1 102 ? 1.035 -0.956 16.602 1.00 98.25 102 PHE A N 1
ATOM 817 C CA . PHE A 1 102 ? 0.216 0.155 16.101 1.00 98.25 102 PHE A CA 1
ATOM 818 C C . PHE A 1 102 ? -0.756 0.669 17.168 1.00 98.25 102 PHE A C 1
ATOM 820 O O . PHE A 1 102 ? -0.875 1.880 17.350 1.00 98.25 102 PHE A O 1
ATOM 827 N N . LEU A 1 103 ? -1.427 -0.233 17.887 1.00 97.69 103 LEU A N 1
ATOM 828 C CA . LEU A 1 103 ? -2.364 0.139 18.949 1.00 97.69 103 LEU A CA 1
ATOM 829 C C . LEU A 1 103 ? -1.647 0.833 20.118 1.00 97.69 103 LEU A C 1
ATOM 831 O O . LEU A 1 103 ? -2.110 1.869 20.585 1.00 97.69 103 LEU A O 1
ATOM 835 N N . GLU A 1 104 ? -0.490 0.320 20.538 1.00 97.81 104 GLU A N 1
ATOM 836 C CA . GLU A 1 104 ? 0.353 0.918 21.587 1.00 97.81 104 GLU A CA 1
ATOM 837 C C . GLU A 1 104 ? 0.897 2.295 21.192 1.00 97.81 104 GLU A C 1
ATOM 839 O O . GLU A 1 104 ? 1.027 3.180 22.034 1.00 97.81 104 GLU A O 1
ATOM 844 N N . ALA A 1 105 ? 1.143 2.516 19.899 1.00 97.31 105 ALA A N 1
ATOM 845 C CA . ALA A 1 105 ? 1.493 3.824 19.350 1.00 97.31 105 ALA A CA 1
ATOM 846 C C . ALA A 1 105 ? 0.303 4.804 19.268 1.00 97.31 105 ALA A C 1
ATOM 848 O O . ALA A 1 105 ? 0.469 5.919 18.767 1.00 97.31 105 ALA A O 1
ATOM 849 N N . GLY A 1 106 ? -0.887 4.401 19.728 1.00 96.81 106 GLY A N 1
ATOM 850 C CA . GLY A 1 106 ? -2.103 5.214 19.722 1.00 96.81 106 GLY A CA 1
ATOM 851 C C . GLY A 1 106 ? -2.817 5.271 18.370 1.00 96.81 106 GLY A C 1
ATOM 852 O O . GLY A 1 106 ? -3.656 6.147 18.163 1.00 96.81 106 GLY A O 1
ATOM 853 N N . CYS A 1 107 ? -2.498 4.371 17.435 1.00 97.00 107 CYS A N 1
ATOM 854 C CA . CYS A 1 107 ? -3.155 4.346 16.130 1.00 97.00 107 CYS A CA 1
ATOM 855 C C . CYS A 1 107 ? -4.578 3.791 16.265 1.00 97.00 107 CYS A C 1
ATOM 857 O O . CYS A 1 107 ? -4.763 2.651 16.697 1.00 97.00 107 CYS A O 1
ATOM 859 N N . ASP A 1 108 ? -5.585 4.542 15.813 1.00 95.94 108 ASP A N 1
ATOM 860 C CA . ASP A 1 108 ? -6.925 3.981 15.637 1.00 95.94 108 ASP A CA 1
ATOM 861 C C . ASP A 1 108 ? -6.966 3.165 14.342 1.00 95.94 108 ASP A C 1
ATOM 863 O O . ASP A 1 108 ? -6.823 3.703 13.245 1.00 95.94 108 ASP A O 1
ATOM 867 N N . LEU A 1 109 ? -7.127 1.849 14.464 1.00 97.25 109 LEU A N 1
ATOM 868 C CA . LEU A 1 109 ? -7.230 0.943 13.319 1.00 97.25 109 LEU A CA 1
ATOM 869 C C . LEU A 1 109 ? -8.682 0.620 12.953 1.00 97.25 109 LEU A C 1
ATOM 871 O O . LEU A 1 109 ? -8.904 -0.190 12.056 1.00 97.25 109 LEU A O 1
ATOM 875 N N . ARG A 1 110 ? -9.673 1.195 13.640 1.00 97.31 110 ARG A N 1
ATOM 876 C CA . ARG A 1 110 ? -11.085 0.937 13.356 1.00 97.31 110 ARG A CA 1
ATOM 877 C C . ARG A 1 110 ? -11.552 1.824 12.220 1.00 97.31 110 ARG A C 1
ATOM 879 O O . ARG A 1 110 ? -11.316 3.028 12.199 1.00 97.31 110 ARG A O 1
ATOM 886 N N . GLU A 1 111 ? -12.285 1.217 11.306 1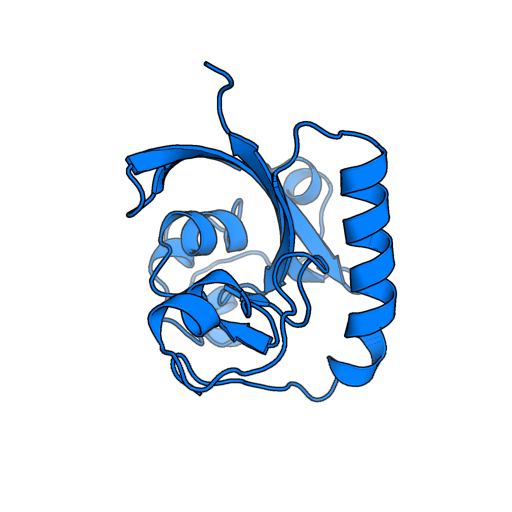.00 97.75 111 GLU A N 1
ATOM 887 C CA . GLU A 1 111 ? -12.940 1.944 10.239 1.00 97.75 111 GLU A CA 1
ATOM 888 C C . GLU A 1 111 ? -13.934 2.972 10.794 1.00 97.75 111 GLU A C 1
ATOM 890 O O . GLU A 1 111 ? -14.766 2.671 11.649 1.00 97.75 111 GLU A O 1
ATOM 895 N N . SER A 1 112 ? -13.852 4.199 10.283 1.00 96.62 112 SER A N 1
ATOM 896 C CA . SER A 1 112 ? -14.799 5.274 10.576 1.00 96.62 112 SER A CA 1
ATOM 897 C C . SER A 1 112 ? -14.947 6.196 9.362 1.00 96.62 112 SER A C 1
ATOM 899 O O . SER A 1 112 ? -14.039 6.232 8.523 1.00 96.62 112 SER A O 1
ATOM 901 N N . PRO A 1 113 ? -16.041 6.977 9.260 1.00 95.69 113 PRO A N 1
ATOM 902 C CA . PRO A 1 113 ? -16.208 7.962 8.189 1.00 95.69 113 PRO A CA 1
ATOM 903 C C . PRO A 1 113 ? -15.011 8.915 8.083 1.00 95.69 113 PRO A C 1
ATOM 905 O O . PRO A 1 113 ? -14.418 9.048 7.017 1.00 95.69 113 PRO A O 1
ATOM 908 N N . ARG A 1 114 ? -14.549 9.442 9.227 1.00 93.44 114 ARG A N 1
ATOM 909 C CA . ARG A 1 114 ? -13.366 10.310 9.303 1.00 93.44 114 ARG A CA 1
ATOM 910 C C . ARG A 1 114 ? -12.114 9.656 8.724 1.00 93.44 114 ARG A C 1
ATOM 912 O O . ARG A 1 114 ? -11.304 10.346 8.110 1.00 93.44 114 ARG A O 1
ATOM 919 N N . GLN A 1 115 ? -11.917 8.353 8.951 1.00 93.56 115 GLN A N 1
ATOM 920 C CA . GLN A 1 115 ? -10.772 7.651 8.378 1.00 93.56 115 GLN A CA 1
ATOM 921 C C . GLN A 1 115 ? -10.921 7.407 6.875 1.00 93.56 115 GLN A C 1
ATOM 923 O O . GLN A 1 115 ? -9.926 7.492 6.167 1.00 93.56 115 GLN A O 1
ATOM 928 N N . ARG A 1 116 ? -12.132 7.140 6.371 1.00 93.56 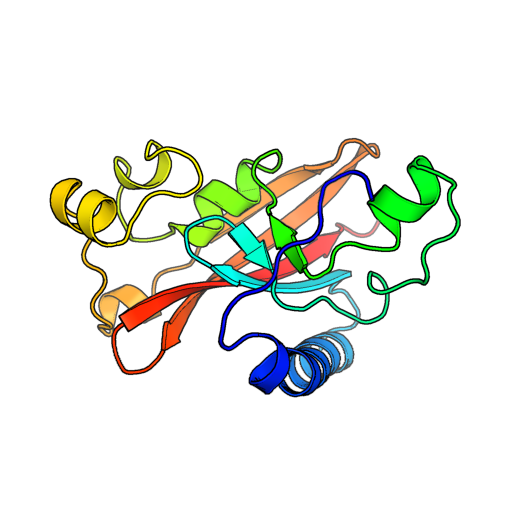116 ARG A N 1
ATOM 929 C CA . ARG A 1 116 ? -12.384 6.964 4.929 1.00 93.56 116 ARG A CA 1
ATOM 930 C C . ARG A 1 116 ? -12.171 8.240 4.115 1.00 93.56 116 ARG A C 1
ATOM 932 O O . ARG A 1 116 ? -11.844 8.151 2.939 1.00 93.56 116 ARG A O 1
ATOM 939 N N . GLU A 1 117 ? -12.328 9.400 4.741 1.00 94.88 117 GLU A N 1
ATOM 940 C CA . GLU A 1 117 ? -12.083 10.711 4.128 1.00 94.88 117 GLU A CA 1
ATOM 941 C C . GLU A 1 117 ? -10.599 11.104 4.099 1.00 94.88 117 GLU A C 1
ATOM 943 O O . GLU A 1 117 ? -10.234 12.085 3.455 1.00 94.88 117 GLU A O 1
ATOM 948 N N . GLN A 1 118 ? -9.723 10.364 4.791 1.00 95.81 118 GLN A N 1
ATOM 949 C CA . GLN A 1 118 ? -8.291 10.642 4.734 1.00 95.81 118 GLN A CA 1
ATOM 950 C C . GLN A 1 118 ? -7.735 10.242 3.372 1.00 95.81 118 GLN A C 1
ATOM 952 O O . GLN A 1 118 ? -8.055 9.187 2.832 1.00 95.81 118 GLN A O 1
ATOM 957 N N . PHE A 1 119 ? -6.821 11.045 2.853 1.00 97.56 119 PHE A N 1
ATOM 958 C CA . PHE A 1 119 ? -6.000 10.690 1.709 1.00 97.56 119 PHE A CA 1
ATOM 959 C C . PHE A 1 119 ? -4.666 11.418 1.814 1.00 97.56 119 PHE A C 1
ATOM 961 O O . PHE A 1 119 ? -4.505 12.360 2.593 1.00 97.56 119 PHE A O 1
ATOM 968 N N . LEU A 1 120 ? -3.690 10.964 1.039 1.00 97.81 120 LEU A N 1
ATOM 969 C CA . LEU A 1 120 ? -2.393 11.611 0.955 1.00 97.81 120 LEU A CA 1
ATOM 970 C C . LEU A 1 120 ? -1.949 11.683 -0.500 1.00 97.81 120 LEU A C 1
ATOM 972 O O . LEU A 1 120 ? -1.890 10.660 -1.180 1.00 97.81 120 LEU A O 1
ATOM 976 N N . VAL A 1 121 ? -1.608 12.891 -0.946 1.00 97.75 121 VAL A N 1
ATOM 977 C CA . VAL A 1 121 ? -0.989 13.138 -2.251 1.00 97.75 121 VAL A CA 1
ATOM 978 C C . VAL A 1 121 ? 0.489 13.424 -2.037 1.00 97.75 121 VAL A C 1
ATOM 980 O O . VAL A 1 121 ? 0.846 14.243 -1.190 1.00 97.75 121 VAL A O 1
ATOM 983 N N . GLN A 1 122 ? 1.353 12.721 -2.762 1.00 96.56 122 GLN A N 1
ATOM 984 C CA . GLN A 1 122 ? 2.803 12.904 -2.688 1.00 96.56 122 GLN A CA 1
ATOM 985 C C . GLN A 1 122 ? 3.391 12.930 -4.089 1.00 96.56 122 GLN A C 1
ATOM 987 O O . GLN A 1 122 ? 3.139 12.017 -4.871 1.00 96.56 122 GLN A O 1
ATOM 992 N N . THR A 1 123 ? 4.226 13.926 -4.362 1.00 95.00 123 THR A N 1
ATOM 993 C CA . THR A 1 123 ? 5.058 13.992 -5.564 1.00 95.00 123 THR A CA 1
ATOM 994 C C . THR A 1 123 ? 6.505 13.744 -5.164 1.00 95.00 123 THR A C 1
ATOM 996 O O . THR A 1 123 ? 6.989 14.326 -4.193 1.00 95.00 123 THR A O 1
ATOM 999 N N . TYR A 1 124 ? 7.183 12.838 -5.863 1.00 91.75 124 TYR A N 1
ATOM 1000 C CA . TYR A 1 124 ? 8.555 12.448 -5.557 1.00 91.75 124 TYR A CA 1
ATOM 1001 C C . TYR A 1 124 ? 9.324 12.070 -6.821 1.00 91.75 124 TYR A C 1
ATOM 1003 O O . TYR A 1 124 ? 8.753 11.536 -7.773 1.00 91.75 124 TYR A O 1
ATOM 1011 N N . ALA A 1 125 ? 10.631 12.323 -6.809 1.00 87.56 125 ALA A N 1
ATOM 1012 C CA . ALA A 1 125 ? 11.538 11.810 -7.825 1.00 87.56 125 ALA A CA 1
ATOM 1013 C C . ALA A 1 125 ? 11.836 10.331 -7.545 1.00 87.56 125 ALA A C 1
ATOM 1015 O O . ALA A 1 125 ? 12.131 9.948 -6.410 1.00 87.56 125 ALA A O 1
ATOM 1016 N N . ARG A 1 126 ? 11.743 9.495 -8.576 1.00 79.25 126 ARG A N 1
ATOM 1017 C CA . ARG A 1 126 ? 12.226 8.113 -8.553 1.00 79.25 126 ARG A CA 1
ATOM 1018 C C . ARG A 1 126 ? 13.714 8.076 -8.872 1.00 79.25 126 ARG A C 1
ATOM 1020 O O . ARG A 1 126 ? 14.243 8.983 -9.508 1.00 79.25 126 ARG A O 1
ATOM 1027 N N . ASP A 1 127 ? 14.353 6.960 -8.540 1.00 68.81 127 ASP A N 1
ATOM 1028 C CA . ASP A 1 127 ? 15.765 6.710 -8.864 1.00 68.81 127 ASP A CA 1
ATOM 1029 C C . ASP A 1 127 ? 16.047 6.748 -10.380 1.00 68.81 127 ASP A C 1
ATOM 1031 O O . ASP A 1 127 ? 17.181 6.942 -10.803 1.00 68.81 127 ASP A O 1
ATOM 1035 N N . THR A 1 128 ? 15.010 6.600 -11.212 1.00 67.44 128 THR A N 1
ATOM 1036 C CA . THR A 1 128 ? 15.077 6.711 -12.677 1.00 67.44 128 THR A CA 1
ATOM 1037 C C . THR A 1 128 ? 15.111 8.160 -13.183 1.00 67.44 128 THR A C 1
ATOM 1039 O O . THR A 1 128 ? 15.205 8.371 -14.388 1.00 67.44 128 THR A O 1
ATOM 1042 N N . GLY A 1 129 ? 14.998 9.158 -12.299 1.00 74.62 129 GLY A N 1
ATOM 1043 C CA . GLY A 1 129 ? 14.830 10.573 -12.652 1.00 74.62 129 GLY A CA 1
ATOM 1044 C C . GLY A 1 129 ? 13.390 10.960 -13.008 1.00 74.62 129 GLY A C 1
ATOM 1045 O O . GLY A 1 129 ? 13.100 12.141 -13.180 1.00 74.62 129 GLY A O 1
ATOM 1046 N N . GLU A 1 130 ? 12.468 9.996 -13.081 1.00 81.88 130 GLU A N 1
ATOM 1047 C CA . GLU A 1 130 ? 11.052 10.275 -13.323 1.00 81.88 130 GLU A CA 1
ATOM 1048 C C . GLU A 1 130 ? 10.391 10.888 -12.083 1.00 81.88 130 GLU A C 1
ATOM 1050 O O . GLU A 1 130 ? 10.523 10.370 -10.969 1.00 81.88 130 GLU A O 1
ATOM 1055 N N . VAL A 1 131 ? 9.608 11.949 -12.281 1.00 89.94 131 VAL A N 1
ATOM 1056 C CA . VAL A 1 131 ? 8.741 12.509 -11.241 1.00 89.94 131 VAL A CA 1
ATOM 1057 C C . VAL A 1 131 ? 7.414 11.752 -11.240 1.00 89.94 131 VAL A C 1
ATOM 1059 O O . VAL A 1 131 ? 6.740 11.623 -12.261 1.00 89.94 131 VAL A O 1
ATOM 1062 N N . MET A 1 132 ? 7.045 11.227 -10.075 1.00 93.00 132 MET A N 1
ATOM 1063 C CA . MET A 1 132 ? 5.822 10.463 -9.859 1.00 93.00 132 MET A CA 1
ATOM 1064 C C . MET A 1 132 ? 4.956 11.181 -8.834 1.00 93.00 132 MET A C 1
ATOM 1066 O O . MET A 1 132 ? 5.431 11.501 -7.743 1.00 93.00 132 MET A O 1
ATOM 1070 N N . THR A 1 133 ? 3.676 11.357 -9.146 1.00 95.94 133 THR A N 1
ATOM 1071 C CA . THR A 1 133 ? 2.672 11.748 -8.157 1.00 95.94 133 THR A CA 1
ATOM 1072 C C . THR A 1 133 ? 1.816 10.540 -7.809 1.00 95.94 133 THR A C 1
ATOM 1074 O O . THR A 1 133 ? 1.407 9.782 -8.684 1.00 95.94 133 THR A O 1
ATOM 1077 N N . VAL A 1 134 ? 1.574 10.328 -6.517 1.00 96.94 134 VAL A N 1
ATOM 1078 C CA . VAL A 1 134 ? 0.752 9.237 -5.993 1.00 96.94 134 VAL A CA 1
ATOM 1079 C C . VAL A 1 134 ? -0.347 9.792 -5.098 1.00 96.94 134 VAL A C 1
ATOM 1081 O O . VAL A 1 134 ? -0.076 10.598 -4.207 1.00 96.94 134 VAL A O 1
ATOM 1084 N N . ILE A 1 135 ? -1.580 9.329 -5.308 1.00 97.81 135 ILE A N 1
ATOM 1085 C CA . ILE A 1 135 ? -2.687 9.498 -4.362 1.00 97.81 135 ILE A CA 1
ATOM 1086 C C . ILE A 1 135 ? -2.850 8.187 -3.608 1.00 97.81 135 ILE A C 1
ATOM 1088 O O . ILE A 1 135 ? -2.936 7.116 -4.206 1.00 97.81 135 ILE A O 1
ATOM 1092 N N . THR A 1 136 ? -2.897 8.283 -2.286 1.00 98.31 136 THR A N 1
ATOM 1093 C CA . THR A 1 136 ? -3.065 7.152 -1.377 1.00 98.31 136 THR A CA 1
ATOM 1094 C C . THR A 1 136 ? -4.352 7.299 -0.593 1.00 98.31 136 THR A C 1
ATOM 1096 O O . THR A 1 136 ? -4.564 8.335 0.037 1.00 98.31 136 THR A O 1
ATOM 1099 N N . VAL A 1 137 ? -5.169 6.249 -0.581 1.00 97.94 137 VAL A N 1
ATOM 1100 C CA . VAL A 1 137 ? -6.410 6.182 0.188 1.00 97.94 137 VAL A CA 1
ATOM 1101 C C . VAL A 1 137 ? -6.407 4.991 1.150 1.00 97.94 137 VAL A C 1
ATOM 1103 O O . VAL A 1 137 ? -5.902 3.910 0.830 1.00 97.94 137 VAL A O 1
ATOM 1106 N N . PRO A 1 138 ? -6.973 5.151 2.348 1.00 98.25 138 PRO A N 1
ATOM 1107 C CA . PRO A 1 138 ? -7.190 4.076 3.293 1.00 98.25 138 PRO A CA 1
ATOM 1108 C C . PRO A 1 138 ? -7.970 2.868 2.751 1.00 98.25 138 PRO A C 1
ATOM 1110 O O . PRO A 1 138 ? -9.103 3.009 2.306 1.00 98.25 138 PRO A O 1
ATOM 1113 N N . LEU A 1 139 ? -7.401 1.661 2.873 1.00 97.69 139 LEU A N 1
ATOM 1114 C CA . LEU A 1 139 ? -8.098 0.391 2.663 1.00 97.69 139 LEU A CA 1
ATOM 1115 C C . LEU A 1 139 ? -8.445 -0.311 3.988 1.00 97.69 139 LEU A C 1
ATOM 1117 O O . LEU A 1 139 ? -7.600 -0.474 4.881 1.00 97.69 139 LEU A O 1
ATOM 1121 N N . PHE A 1 140 ? -9.694 -0.762 4.086 1.00 98.06 140 PHE A N 1
ATOM 1122 C CA . PHE A 1 140 ? -10.252 -1.459 5.242 1.00 98.06 140 PHE A CA 1
ATOM 1123 C C . PHE A 1 140 ? -10.777 -2.833 4.843 1.00 98.06 140 PHE A C 1
ATOM 1125 O O . PHE A 1 140 ? -11.316 -3.016 3.755 1.00 98.06 140 PHE A O 1
ATOM 1132 N N . VAL A 1 141 ? -10.651 -3.793 5.753 1.00 96.50 141 VAL A N 1
ATOM 1133 C CA . VAL A 1 141 ? -11.202 -5.141 5.622 1.00 96.50 141 VAL A CA 1
ATOM 1134 C C . VAL A 1 141 ? -11.954 -5.455 6.909 1.00 96.50 141 VAL A C 1
ATOM 1136 O O . VAL A 1 141 ? -11.381 -5.382 7.994 1.00 96.50 141 VAL A O 1
ATOM 1139 N N . LYS A 1 142 ? -13.244 -5.796 6.795 1.00 96.44 142 LYS A N 1
ATOM 1140 C CA . LYS A 1 142 ? -14.120 -6.132 7.936 1.00 96.44 142 LYS A CA 1
ATOM 1141 C C . LYS A 1 142 ? -14.085 -5.082 9.066 1.00 96.44 142 LYS A C 1
ATOM 1143 O O . LYS A 1 142 ? -13.928 -5.429 10.234 1.00 96.44 142 LYS A O 1
ATOM 1148 N N . GLY A 1 143 ? -14.192 -3.795 8.727 1.00 97.75 143 GLY A N 1
ATOM 1149 C CA . GLY A 1 143 ? -14.204 -2.718 9.723 1.00 97.75 143 GLY A CA 1
ATOM 1150 C C . GLY A 1 143 ? -12.834 -2.365 10.309 1.00 97.75 143 GLY A C 1
ATOM 1151 O O . GLY A 1 143 ? -12.767 -1.628 11.291 1.00 97.75 143 GLY A O 1
ATOM 1152 N N . GLN A 1 144 ? -11.740 -2.906 9.764 1.00 97.75 144 GLN A N 1
ATOM 1153 C CA . GLN A 1 144 ? -10.391 -2.725 10.299 1.00 97.75 144 GLN A CA 1
ATOM 1154 C C . GLN A 1 144 ? -9.409 -2.270 9.224 1.00 97.75 144 GLN A C 1
ATOM 1156 O O . GLN A 1 144 ? -9.435 -2.745 8.090 1.00 97.75 144 GLN A O 1
ATOM 1161 N N . ARG A 1 145 ? -8.505 -1.368 9.602 1.00 98.00 145 ARG A N 1
ATOM 1162 C CA . ARG A 1 145 ? -7.402 -0.876 8.782 1.00 98.00 145 ARG A CA 1
ATOM 1163 C C . ARG A 1 145 ? -6.510 -2.053 8.391 1.00 98.00 145 ARG A C 1
ATOM 1165 O O . ARG A 1 145 ? -5.881 -2.666 9.254 1.00 98.00 145 ARG A O 1
ATOM 1172 N N . TRP A 1 146 ? -6.461 -2.355 7.096 1.00 97.75 146 TRP A N 1
ATOM 1173 C CA . TRP A 1 146 ? -5.539 -3.351 6.540 1.00 97.75 146 TRP A CA 1
ATOM 1174 C C . TRP A 1 146 ? -4.263 -2.689 6.016 1.00 97.75 146 TRP A C 1
ATOM 1176 O O . TRP A 1 146 ? -3.159 -3.185 6.227 1.00 97.75 146 TRP A O 1
ATOM 1186 N N . GLY A 1 147 ? -4.419 -1.535 5.371 1.00 97.94 147 GLY A N 1
ATOM 1187 C CA . GLY A 1 147 ? -3.347 -0.841 4.672 1.00 97.94 147 GLY A CA 1
ATOM 1188 C C . GLY A 1 147 ? -3.916 0.238 3.771 1.00 97.94 147 GLY A C 1
ATOM 1189 O O . GLY A 1 147 ? -4.956 0.800 4.083 1.00 97.94 147 GLY A O 1
ATOM 1190 N N . ALA A 1 148 ? -3.306 0.540 2.639 1.00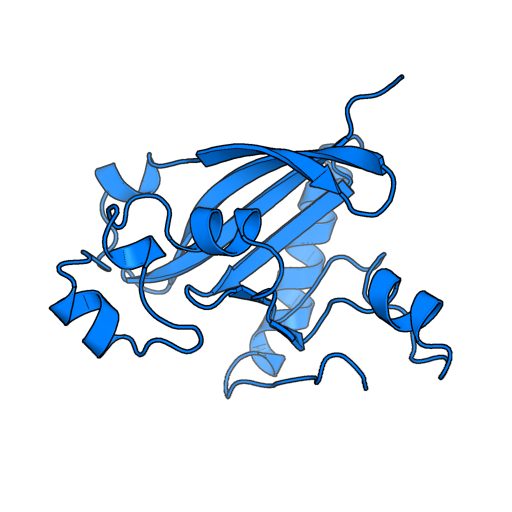 98.25 148 ALA A N 1
ATOM 1191 C CA . ALA A 1 148 ? -3.801 1.561 1.725 1.00 98.25 148 ALA A CA 1
ATOM 1192 C C . ALA A 1 148 ? -3.865 1.052 0.287 1.00 98.25 148 ALA A C 1
ATOM 1194 O O . ALA A 1 148 ? -3.127 0.149 -0.092 1.00 98.25 148 ALA A O 1
ATOM 1195 N N . ALA A 1 149 ? -4.740 1.654 -0.509 1.00 97.69 149 ALA A N 1
ATOM 1196 C CA . ALA A 1 149 ? -4.688 1.559 -1.958 1.00 97.69 149 ALA A CA 1
ATOM 1197 C C . ALA A 1 149 ? -4.083 2.851 -2.501 1.00 97.69 149 ALA A C 1
ATOM 1199 O O . ALA A 1 149 ? -4.373 3.938 -1.998 1.00 97.69 149 ALA A O 1
ATOM 1200 N N . LEU A 1 150 ? -3.222 2.740 -3.505 1.00 97.44 150 LEU A N 1
ATOM 1201 C CA . LEU A 1 150 ? -2.570 3.888 -4.109 1.00 97.44 150 LEU A CA 1
ATOM 1202 C C . LEU A 1 150 ? -2.644 3.809 -5.624 1.00 97.44 150 LEU A C 1
ATOM 1204 O O . LEU A 1 150 ? -2.504 2.732 -6.199 1.00 97.44 150 LEU A O 1
ATOM 1208 N N . VAL A 1 151 ? -2.798 4.966 -6.257 1.00 97.81 151 VAL A N 1
ATOM 1209 C CA . VAL A 1 151 ? -2.670 5.131 -7.705 1.00 97.81 151 VAL A CA 1
ATOM 1210 C C . VAL A 1 151 ? -1.614 6.183 -7.990 1.00 97.81 151 VAL A C 1
ATOM 1212 O O . VAL A 1 151 ? -1.545 7.192 -7.286 1.00 97.81 151 VAL A O 1
ATOM 1215 N N . GLY A 1 152 ? -0.772 5.943 -8.990 1.00 95.94 152 GLY A N 1
ATOM 1216 C CA . GLY A 1 152 ? 0.297 6.870 -9.349 1.00 95.94 152 GLY A CA 1
ATOM 1217 C C . GLY A 1 152 ? 0.308 7.201 -10.828 1.00 95.94 152 GLY A C 1
ATOM 1218 O O . GLY A 1 152 ? 0.037 6.333 -11.654 1.00 95.94 152 GLY A O 1
ATOM 1219 N N . TRP A 1 153 ? 0.653 8.440 -11.153 1.00 95.19 153 TRP A N 1
ATOM 1220 C CA . TRP A 1 153 ? 0.857 8.927 -12.512 1.00 95.19 153 TRP A CA 1
ATOM 1221 C C . TRP A 1 153 ? 2.164 9.711 -12.591 1.00 95.19 153 TRP A C 1
ATOM 1223 O O . TRP A 1 153 ? 2.663 10.249 -11.598 1.00 95.19 153 TRP A O 1
ATOM 1233 N N . LYS A 1 154 ? 2.725 9.760 -13.792 1.00 89.81 154 LYS A N 1
ATOM 1234 C CA . LYS A 1 154 ? 3.833 10.656 -14.114 1.00 89.81 154 LYS A CA 1
ATOM 1235 C C . LYS A 1 154 ? 3.271 11.958 -14.673 1.00 89.81 154 LYS A C 1
ATOM 1237 O O . LYS A 1 154 ? 2.208 11.948 -15.291 1.00 89.81 154 LYS A O 1
ATOM 1242 N N . GLU A 1 155 ? 3.967 13.060 -14.439 1.00 76.44 155 GLU A N 1
ATOM 1243 C CA . GLU A 1 155 ? 3.694 14.299 -15.165 1.00 76.44 155 GLU A CA 1
ATOM 1244 C C . GLU A 1 155 ? 4.089 14.063 -16.633 1.00 76.44 155 GLU A C 1
ATOM 1246 O O . GLU A 1 155 ? 5.162 13.516 -16.906 1.00 76.44 155 GLU A O 1
ATOM 1251 N N . GLU A 1 156 ? 3.182 14.333 -17.572 1.00 67.88 156 GLU A N 1
ATOM 1252 C CA . GLU A 1 156 ? 3.514 14.272 -18.997 1.00 67.88 156 GLU A CA 1
ATOM 1253 C C . GLU A 1 156 ? 4.459 15.437 -19.324 1.00 67.88 156 GLU A C 1
ATOM 1255 O O . GLU A 1 156 ? 4.292 16.535 -18.793 1.00 67.88 156 GLU A O 1
ATOM 1260 N N . ALA A 1 157 ? 5.469 15.172 -20.157 1.00 48.12 157 ALA A N 1
ATOM 1261 C CA . ALA A 1 157 ? 6.220 16.228 -20.830 1.00 48.12 157 ALA A CA 1
ATOM 1262 C C . ALA A 1 157 ? 5.401 16.768 -22.007 1.00 48.12 157 ALA A C 1
ATOM 1264 O O . ALA A 1 157 ? 4.740 15.932 -22.670 1.00 48.12 157 ALA A O 1
#

Radius of gyration: 15.47 Å; chains: 1; bounding box: 35×34×42 Å